Protein AF-A0A953AI70-F1 (afdb_monomer)

Solvent-accessible surface area (backbone atoms only — not comparable to full-atom values): 3728 Å² total; per-residue (Å²): 116,71,38,50,59,50,15,51,49,31,44,75,72,65,38,55,59,64,13,22,46,29,39,38,54,33,48,54,56,23,59,78,68,71,43,71,82,55,50,68,59,48,53,55,49,45,55,57,44,38,75,75,41,65,83,36,68,38,39,48,50,32,26,55,76,71,69,55,122

Foldseek 3Di:
DVLLVVLVVCVVVVNLLSSLQSLLVVLVVCVVVVHCPCLVSSVVSLVSSCVVCVPHPSSVSSCVSSVND

Radius of gyration: 10.54 Å; Cα contacts (8 Å, |Δi|>4): 87; chains: 1; bounding box: 25×16×29 Å

pLDDT: mean 89.64, std 7.38, range [54.78, 94.75]

Structure (mmCIF, N/CA/C/O backbone):
data_AF-A0A953AI70-F1
#
_entry.id   AF-A0A953AI70-F1
#
loop_
_atom_site.group_PDB
_atom_site.id
_atom_site.type_symbol
_atom_site.label_atom_id
_atom_site.label_alt_id
_atom_site.label_comp_id
_atom_site.label_asym_id
_atom_site.label_entity_id
_atom_site.label_seq_id
_atom_site.pdbx_PDB_ins_code
_atom_site.Cartn_x
_atom_site.Cartn_y
_atom_site.Cartn_z
_atom_site.occupancy
_atom_site.B_iso_or_equiv
_atom_site.auth_seq_id
_atom_site.auth_comp_id
_atom_site.auth_asym_id
_atom_site.auth_atom_id
_atom_site.pdbx_PDB_model_num
ATOM 1 N N . TYR A 1 1 ? -12.347 4.808 4.463 1.00 54.78 1 TYR A N 1
ATOM 2 C CA . TYR A 1 1 ? -12.718 4.086 3.225 1.00 54.78 1 TYR A CA 1
ATOM 3 C C . TYR A 1 1 ? -12.490 4.900 1.958 1.00 54.78 1 TYR A C 1
ATOM 5 O O . TYR A 1 1 ? -11.964 4.309 1.027 1.00 54.78 1 TYR A O 1
ATOM 13 N N . LEU A 1 2 ? -12.807 6.207 1.914 1.00 60.94 2 LEU A N 1
ATOM 14 C CA . LEU A 1 2 ? -12.571 7.063 0.730 1.00 60.94 2 LEU A CA 1
ATOM 15 C C . LEU A 1 2 ? -11.152 6.902 0.136 1.00 60.94 2 LEU A C 1
ATOM 17 O O . LEU A 1 2 ? -11.001 6.617 -1.048 1.00 60.94 2 LEU A O 1
ATOM 21 N N . ASN A 1 3 ? -10.135 6.942 1.001 1.00 77.94 3 ASN A N 1
ATOM 22 C CA . ASN A 1 3 ? -8.729 6.994 0.590 1.00 77.94 3 ASN A CA 1
ATOM 23 C C . ASN A 1 3 ? -8.227 5.731 -0.148 1.00 77.94 3 ASN A C 1
ATOM 25 O O . ASN A 1 3 ? -7.342 5.837 -0.989 1.00 77.94 3 ASN A O 1
ATOM 29 N N . VAL A 1 4 ? -8.776 4.531 0.115 1.00 85.62 4 VAL A N 1
ATOM 30 C CA . VAL A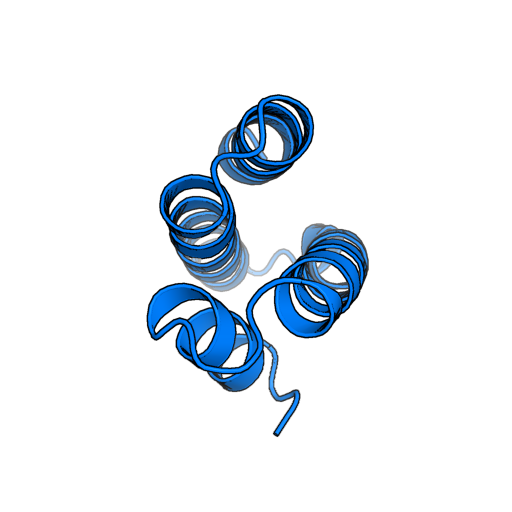 1 4 ? -8.332 3.287 -0.569 1.00 85.62 4 VAL A CA 1
ATOM 31 C C . VAL A 1 4 ? -8.816 3.263 -2.017 1.00 85.62 4 VAL A C 1
ATOM 33 O O . VAL A 1 4 ? -8.087 2.859 -2.922 1.00 85.62 4 VAL A O 1
ATOM 36 N N . THR A 1 5 ? -10.056 3.695 -2.247 1.00 88.94 5 THR A N 1
ATOM 37 C CA . THR A 1 5 ? -10.626 3.787 -3.593 1.00 88.94 5 THR A CA 1
ATOM 38 C C . THR A 1 5 ? -9.873 4.822 -4.421 1.00 88.94 5 THR A C 1
ATOM 40 O O . THR A 1 5 ? -9.516 4.540 -5.562 1.00 88.94 5 THR A O 1
ATOM 43 N N . GLU A 1 6 ? -9.560 5.978 -3.836 1.00 90.06 6 GLU A N 1
ATOM 44 C CA . GLU A 1 6 ? -8.753 7.015 -4.486 1.00 90.06 6 GLU A CA 1
ATOM 45 C C . GLU A 1 6 ? -7.335 6.517 -4.787 1.00 90.06 6 GLU A C 1
ATOM 47 O O . GLU A 1 6 ? -6.868 6.660 -5.915 1.00 90.06 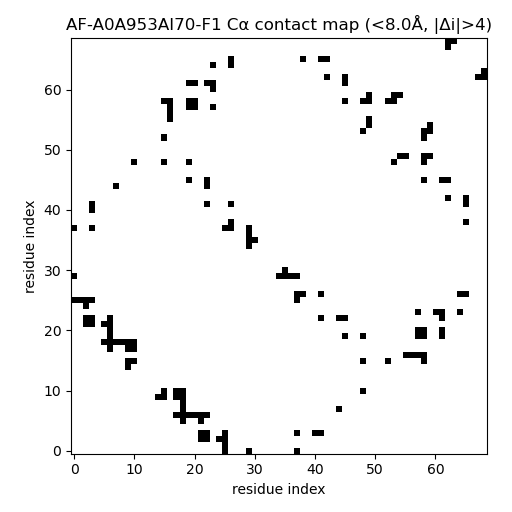6 GLU A O 1
ATOM 52 N N . ALA A 1 7 ? -6.688 5.824 -3.846 1.00 91.00 7 ALA A N 1
ATOM 53 C CA . ALA A 1 7 ? -5.371 5.232 -4.068 1.00 91.00 7 ALA A CA 1
ATOM 54 C C . ALA A 1 7 ? -5.360 4.271 -5.274 1.00 91.00 7 ALA A C 1
ATOM 56 O O . ALA A 1 7 ? -4.441 4.304 -6.096 1.00 91.00 7 ALA A O 1
ATOM 57 N N . LYS A 1 8 ? -6.407 3.452 -5.440 1.00 90.94 8 LYS A N 1
ATOM 58 C CA . LYS A 1 8 ? -6.553 2.565 -6.608 1.00 90.94 8 LYS A CA 1
ATOM 59 C C . LYS A 1 8 ? -6.828 3.328 -7.907 1.00 90.94 8 LYS A C 1
ATOM 61 O O . LYS A 1 8 ? -6.376 2.891 -8.963 1.00 90.94 8 LYS A O 1
ATOM 66 N N . LEU A 1 9 ? -7.547 4.450 -7.849 1.00 93.31 9 LEU A N 1
ATOM 67 C CA . LEU A 1 9 ? -7.791 5.304 -9.016 1.00 93.31 9 LEU A CA 1
ATOM 68 C C . LEU A 1 9 ? -6.495 5.945 -9.521 1.00 93.31 9 LEU A C 1
ATOM 70 O O . LEU A 1 9 ? -6.231 5.886 -10.719 1.00 93.31 9 LEU A O 1
ATOM 74 N N . PHE A 1 10 ? -5.664 6.488 -8.628 1.00 91.62 10 PHE A N 1
ATOM 75 C CA . PHE A 1 10 ? -4.360 7.042 -9.011 1.00 91.62 10 PHE A CA 1
ATOM 76 C C . PHE A 1 10 ? -3.425 5.970 -9.569 1.00 91.62 10 PHE A C 1
ATOM 78 O O . PHE A 1 10 ? -2.790 6.186 -10.601 1.00 91.62 10 PHE A O 1
ATOM 85 N N . TRP A 1 11 ? -3.441 4.766 -8.987 1.00 92.12 11 TRP A N 1
ATOM 86 C CA . TRP A 1 11 ? -2.728 3.625 -9.559 1.00 92.12 11 TRP A CA 1
ATOM 87 C C . TRP A 1 11 ? -3.176 3.321 -10.995 1.00 92.12 11 TRP A C 1
ATOM 89 O O . TRP A 1 11 ? -2.336 3.161 -11.881 1.00 92.12 11 TRP A O 1
ATOM 99 N N . ALA A 1 12 ? -4.488 3.289 -11.250 1.00 91.75 12 ALA A N 1
ATOM 100 C CA . ALA A 1 12 ? -5.036 3.054 -12.586 1.00 91.75 12 ALA A CA 1
ATOM 101 C 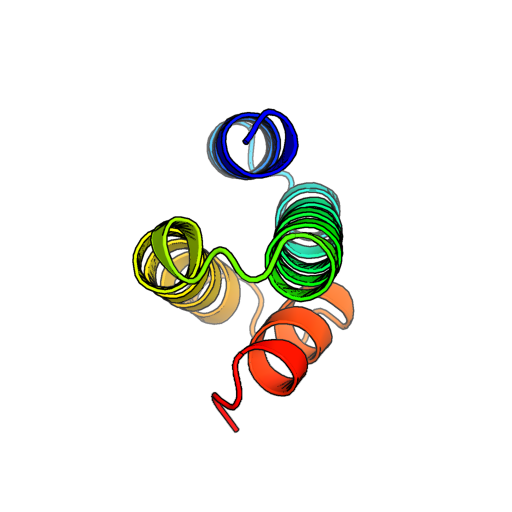C . ALA A 1 12 ? -4.670 4.165 -13.590 1.00 91.75 12 ALA A C 1
ATOM 103 O O . ALA A 1 12 ? -4.533 3.893 -14.780 1.00 91.75 12 ALA A O 1
ATOM 104 N N . GLN A 1 13 ? -4.469 5.396 -13.115 1.00 92.38 13 GLN A N 1
ATOM 105 C CA . GLN A 1 13 ? -3.974 6.527 -13.910 1.00 92.38 13 GLN A CA 1
ATOM 106 C C . GLN A 1 13 ? -2.447 6.503 -14.099 1.00 92.38 13 GLN A C 1
ATOM 108 O O . GLN A 1 13 ? -1.906 7.280 -14.881 1.00 92.38 13 GLN A O 1
ATOM 113 N N . GLY A 1 14 ? -1.750 5.585 -13.424 1.00 91.00 14 GLY A N 1
ATOM 114 C CA . GLY A 1 14 ? -0.306 5.407 -13.507 1.00 91.00 14 GLY A CA 1
ATOM 115 C C . GLY A 1 14 ? 0.499 6.254 -12.524 1.00 91.00 14 GLY A C 1
ATOM 116 O O . GLY A 1 14 ? 1.725 6.132 -12.536 1.00 91.00 14 GLY A O 1
ATOM 117 N N . ASP A 1 15 ? -0.167 7.037 -11.675 1.00 94.19 15 ASP A N 1
ATOM 118 C CA . ASP A 1 15 ? 0.446 7.883 -10.655 1.00 94.19 15 ASP A CA 1
ATOM 119 C C . ASP A 1 15 ? 0.765 7.057 -9.402 1.00 94.19 15 ASP A C 1
ATOM 121 O O . ASP A 1 15 ? -0.099 6.726 -8.583 1.00 94.19 15 ASP A O 1
A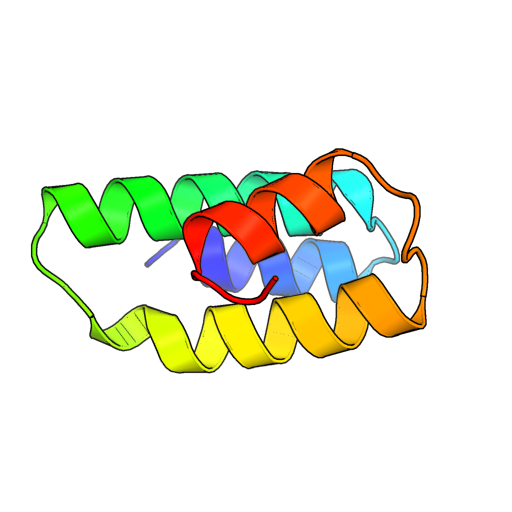TOM 125 N N . VAL A 1 16 ? 2.028 6.645 -9.317 1.00 92.69 16 VAL A N 1
ATOM 126 C CA . VAL A 1 16 ? 2.527 5.736 -8.283 1.00 92.69 16 VAL A CA 1
ATOM 127 C C . VAL A 1 16 ? 2.700 6.451 -6.950 1.00 92.69 16 VAL A C 1
ATOM 129 O O . VAL A 1 16 ? 2.268 5.924 -5.925 1.00 92.69 16 VAL A O 1
ATOM 132 N N . GLU A 1 17 ? 3.287 7.646 -6.965 1.00 92.31 17 GLU A N 1
ATOM 133 C CA . GLU A 1 17 ? 3.572 8.422 -5.759 1.00 92.31 17 GLU A CA 1
ATOM 134 C C . GLU A 1 17 ? 2.268 8.795 -5.046 1.00 92.31 17 GLU A C 1
ATOM 136 O O . GLU A 1 17 ? 2.099 8.504 -3.858 1.00 92.31 17 GLU A O 1
ATOM 141 N N . GLN A 1 18 ? 1.301 9.344 -5.790 1.00 93.06 18 GLN A N 1
ATOM 142 C CA . GLN A 1 18 ? 0.011 9.753 -5.240 1.00 93.06 18 GLN A CA 1
ATOM 143 C C . GLN A 1 18 ? -0.799 8.547 -4.742 1.00 93.06 18 GLN A C 1
ATOM 145 O O . GLN A 1 18 ? -1.426 8.605 -3.680 1.00 93.06 18 GLN A O 1
ATOM 150 N N . SER A 1 19 ? -0.761 7.426 -5.475 1.00 94.75 19 SER A N 1
ATOM 151 C CA . SER A 1 19 ? -1.408 6.178 -5.056 1.00 94.75 19 SER A CA 1
ATOM 152 C C . SER A 1 19 ? -0.833 5.655 -3.740 1.00 94.75 19 SER A C 1
ATOM 154 O O . SER A 1 19 ? -1.587 5.343 -2.814 1.00 94.75 19 SER A O 1
ATOM 156 N N . ALA A 1 20 ? 0.494 5.602 -3.624 1.00 93.31 20 ALA A N 1
ATOM 157 C CA . ALA A 1 20 ? 1.166 5.111 -2.430 1.00 93.31 20 ALA A CA 1
ATOM 158 C C . ALA A 1 20 ? 0.922 6.027 -1.221 1.00 93.31 20 ALA A C 1
ATOM 160 O O . ALA A 1 20 ? 0.597 5.543 -0.135 1.00 93.31 20 ALA A O 1
ATOM 161 N N . TRP A 1 21 ? 0.987 7.348 -1.420 1.00 93.94 21 TRP A N 1
ATOM 162 C CA . TRP A 1 21 ? 0.708 8.339 -0.380 1.00 93.94 21 TRP A CA 1
ATOM 163 C C . TRP A 1 21 ? -0.726 8.232 0.159 1.00 93.94 21 TRP A C 1
ATOM 165 O O . TRP A 1 21 ? -0.941 8.217 1.375 1.00 93.94 21 TRP A O 1
ATOM 175 N N . LEU A 1 22 ? -1.716 8.077 -0.726 1.00 94.12 22 LEU A N 1
ATOM 176 C CA . LEU A 1 22 ? -3.104 7.848 -0.318 1.00 94.12 22 LEU A CA 1
ATOM 177 C C . LEU A 1 22 ? -3.287 6.500 0.380 1.00 94.12 22 LEU A C 1
ATOM 179 O O . LEU A 1 22 ? -4.080 6.406 1.317 1.00 94.12 22 LEU A O 1
ATOM 183 N N . GLY A 1 23 ? -2.532 5.476 -0.024 1.00 93.19 23 GLY A N 1
ATOM 184 C CA . GLY A 1 23 ? -2.474 4.195 0.674 1.00 93.19 23 GLY A CA 1
ATOM 185 C C . GLY A 1 23 ? -2.018 4.345 2.128 1.00 93.19 23 GLY A C 1
ATOM 186 O O . GLY A 1 23 ? -2.663 3.804 3.026 1.00 93.19 23 GLY A O 1
ATOM 187 N N . VAL A 1 24 ? -0.972 5.143 2.377 1.00 92.88 24 VAL A N 1
ATOM 188 C CA . VAL A 1 24 ? -0.490 5.456 3.737 1.00 92.88 24 VAL A CA 1
ATOM 189 C C . VAL A 1 24 ? -1.580 6.168 4.534 1.00 92.88 24 VAL A C 1
ATOM 191 O O . VAL A 1 24 ? -1.931 5.740 5.630 1.00 92.88 24 VAL A O 1
ATOM 194 N N . LYS A 1 25 ? -2.197 7.207 3.959 1.00 92.12 25 LYS A N 1
ATOM 195 C CA . LYS A 1 25 ? -3.285 7.954 4.614 1.00 92.12 25 LYS A CA 1
ATOM 196 C C . LYS A 1 25 ? -4.504 7.086 4.908 1.00 92.12 25 LYS A C 1
ATOM 198 O O . LYS A 1 25 ? -5.193 7.288 5.906 1.00 92.12 25 LYS A O 1
ATOM 203 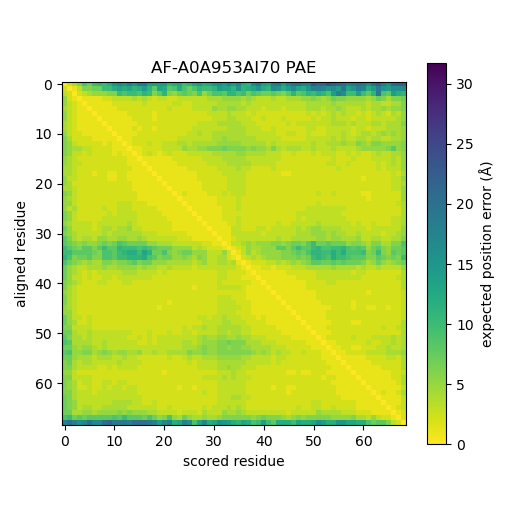N N . ALA A 1 26 ? -4.810 6.136 4.031 1.00 91.31 26 ALA A N 1
ATOM 204 C CA . ALA A 1 26 ? -5.884 5.179 4.241 1.00 91.31 26 ALA A CA 1
ATOM 205 C C . ALA A 1 26 ? -5.592 4.242 5.416 1.00 91.31 26 ALA A C 1
ATOM 207 O O . ALA A 1 26 ? -6.508 3.938 6.180 1.00 91.31 26 ALA A O 1
ATOM 208 N N . TRP A 1 27 ? -4.339 3.805 5.555 1.00 91.69 27 TRP A N 1
ATOM 209 C CA . TRP A 1 27 ? -3.899 2.970 6.664 1.00 91.69 27 TRP A CA 1
ATOM 210 C C . TRP A 1 27 ? -3.926 3.713 7.999 1.00 91.69 27 TRP A C 1
ATOM 212 O O . TRP A 1 27 ? -4.504 3.208 8.956 1.00 91.69 27 TRP A O 1
ATOM 222 N N . GLU A 1 28 ? -3.389 4.934 8.053 1.00 90.38 28 GLU A N 1
ATOM 223 C CA . GLU A 1 28 ? -3.419 5.787 9.251 1.00 90.38 28 GLU A CA 1
ATOM 224 C C . GLU A 1 28 ? -4.862 5.964 9.765 1.00 90.38 28 GLU A C 1
ATOM 226 O O . GLU A 1 28 ? -5.165 5.636 10.912 1.00 90.38 28 GLU A O 1
ATOM 231 N N . ALA A 1 29 ? -5.794 6.355 8.887 1.00 89.12 29 ALA A N 1
ATOM 232 C CA . ALA A 1 29 ? -7.207 6.521 9.246 1.00 89.12 29 ALA A CA 1
ATOM 233 C C . ALA A 1 29 ? -7.886 5.202 9.675 1.00 89.12 29 ALA A C 1
ATOM 235 O O . ALA A 1 29 ? -8.820 5.181 10.484 1.00 89.12 29 ALA A O 1
ATOM 236 N N . ALA A 1 30 ? -7.450 4.076 9.113 1.00 88.44 30 ALA A N 1
ATOM 237 C CA . ALA A 1 30 ? -7.946 2.762 9.491 1.00 88.44 30 ALA A CA 1
ATOM 238 C C . ALA A 1 30 ? -7.463 2.348 10.885 1.00 88.44 30 ALA A C 1
ATOM 240 O O . ALA A 1 30 ? -8.258 1.821 11.664 1.00 88.44 30 ALA A O 1
ATOM 241 N N . GLN A 1 31 ? -6.211 2.651 11.232 1.00 88.38 31 GLN A N 1
ATOM 242 C CA . GLN A 1 31 ? -5.680 2.432 12.576 1.00 88.38 31 GLN A CA 1
ATOM 243 C C . GLN A 1 31 ? -6.394 3.306 13.616 1.00 88.38 31 GLN A C 1
ATOM 245 O O . GLN A 1 31 ? -6.815 2.788 14.648 1.00 88.38 31 GLN A O 1
ATOM 250 N N . GLU A 1 32 ? -6.632 4.588 13.319 1.00 88.12 32 GLU A N 1
ATOM 251 C CA . GLU A 1 32 ? -7.366 5.507 14.210 1.00 88.12 32 GLU A CA 1
ATOM 252 C C . GLU A 1 32 ? -8.788 5.024 14.530 1.00 88.12 32 GLU A C 1
ATOM 254 O O . GLU A 1 32 ? -9.296 5.221 15.632 1.00 88.12 32 GLU A O 1
ATOM 259 N N . THR A 1 33 ? -9.435 4.361 13.570 1.00 84.50 33 THR A N 1
ATOM 260 C CA . THR A 1 33 ? -10.794 3.823 13.723 1.00 84.50 33 THR A CA 1
ATOM 261 C C . THR A 1 33 ? -10.827 2.368 14.202 1.00 84.50 33 THR A C 1
ATOM 263 O O . THR A 1 33 ? -11.910 1.798 14.347 1.00 84.50 33 THR A O 1
ATOM 266 N N . GLY A 1 34 ? -9.664 1.745 14.435 1.00 82.00 34 GLY A N 1
ATOM 267 C CA . GLY A 1 34 ? -9.545 0.332 14.807 1.00 82.00 34 GLY A CA 1
ATOM 268 C C . GLY A 1 34 ? -10.035 -0.638 13.722 1.00 82.00 34 GLY A C 1
ATOM 269 O O . GLY A 1 34 ? -10.457 -1.755 14.024 1.00 82.00 34 GLY A O 1
ATOM 270 N N . SER A 1 35 ? -10.043 -0.218 12.454 1.00 79.31 35 SER A N 1
ATOM 271 C CA . SER A 1 35 ? -10.614 -0.975 11.340 1.00 79.31 35 SER A CA 1
ATOM 272 C C . SER A 1 35 ? -9.540 -1.669 10.499 1.00 79.31 35 SER A C 1
ATOM 274 O O . SER A 1 35 ? -8.991 -1.089 9.573 1.00 79.31 35 SER A O 1
ATOM 276 N N . ALA A 1 36 ? -9.309 -2.964 10.721 1.00 79.06 36 ALA A N 1
ATOM 277 C CA . ALA A 1 36 ? -8.354 -3.751 9.921 1.00 79.06 36 ALA A CA 1
ATOM 278 C C . ALA A 1 36 ? -8.867 -4.148 8.516 1.00 79.06 36 ALA A C 1
ATOM 280 O O . ALA A 1 36 ? -8.170 -4.798 7.742 1.00 79.06 36 ALA A O 1
ATOM 281 N N . LYS A 1 37 ? -10.101 -3.775 8.156 1.00 84.75 37 LYS A N 1
ATOM 282 C CA . LYS A 1 37 ? -10.765 -4.241 6.924 1.00 84.75 37 LYS A CA 1
ATOM 283 C C . LYS A 1 37 ? -10.052 -3.817 5.638 1.00 84.75 37 LYS A C 1
ATOM 285 O O . LYS A 1 37 ? -10.184 -4.497 4.629 1.00 84.75 37 LYS A O 1
ATOM 290 N N . VAL A 1 38 ? -9.310 -2.712 5.677 1.00 87.31 38 VAL A N 1
ATOM 291 C CA . VAL A 1 38 ? -8.597 -2.173 4.509 1.00 87.31 38 VAL A CA 1
ATOM 292 C C . VAL A 1 38 ? -7.194 -2.752 4.331 1.00 87.31 38 VA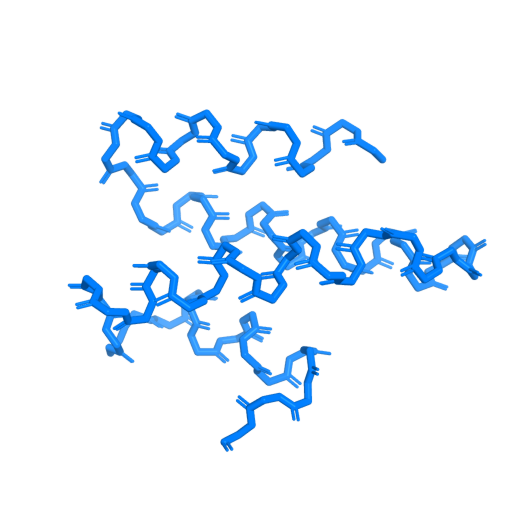L A C 1
ATOM 294 O O . VAL A 1 38 ? -6.612 -2.587 3.263 1.00 87.31 38 VAL A O 1
ATOM 297 N N . GLU A 1 39 ? -6.656 -3.442 5.343 1.00 90.44 39 GLU A N 1
ATOM 298 C CA . GLU A 1 39 ? -5.313 -4.030 5.310 1.00 90.44 39 GLU A CA 1
ATOM 299 C C . GLU A 1 39 ? -5.076 -4.895 4.059 1.00 90.44 39 GLU A C 1
ATOM 301 O O . GLU A 1 39 ? -4.140 -4.593 3.318 1.00 90.44 39 GLU A O 1
ATOM 306 N N . PRO A 1 40 ? -5.903 -5.917 3.743 1.00 91.56 40 PRO A N 1
ATOM 307 C CA . PRO A 1 40 ? -5.639 -6.784 2.593 1.00 91.56 40 PRO A CA 1
ATOM 308 C C . PRO A 1 40 ? -5.655 -6.022 1.263 1.00 91.56 40 PRO A C 1
ATOM 310 O O . PRO A 1 40 ? -4.872 -6.327 0.364 1.00 91.56 40 PRO A O 1
ATOM 313 N N . GLU A 1 41 ? -6.506 -5.002 1.141 1.00 92.00 41 GLU A N 1
ATOM 314 C CA . GLU A 1 41 ? -6.567 -4.165 -0.057 1.00 92.00 41 GLU A CA 1
ATOM 315 C C . GLU A 1 41 ? -5.313 -3.303 -0.214 1.00 92.00 41 GLU A C 1
ATOM 317 O O . GLU A 1 41 ? -4.788 -3.174 -1.321 1.00 92.00 41 GLU A O 1
ATOM 322 N N . LEU A 1 42 ? -4.811 -2.747 0.890 1.00 92.88 42 LEU A N 1
ATOM 323 C CA . LEU A 1 42 ? -3.589 -1.950 0.905 1.00 92.88 42 LEU A CA 1
ATOM 324 C C . LEU A 1 42 ? -2.341 -2.806 0.690 1.00 92.88 42 LEU A C 1
ATOM 326 O O . LEU A 1 42 ? -1.439 -2.371 -0.021 1.00 92.88 42 LEU A O 1
ATOM 330 N N . ARG A 1 43 ? -2.305 -4.046 1.196 1.00 94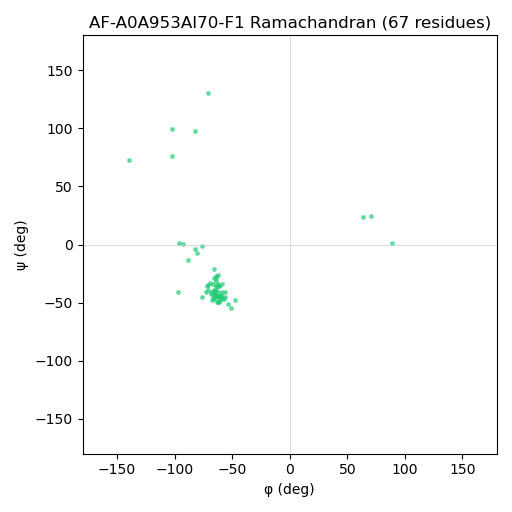.44 43 ARG A N 1
ATOM 331 C CA . ARG A 1 43 ? -1.220 -4.994 0.891 1.00 94.44 43 ARG A CA 1
ATOM 332 C C . ARG A 1 43 ? -1.166 -5.339 -0.595 1.00 94.44 43 ARG A C 1
ATOM 334 O O . ARG A 1 43 ? -0.085 -5.344 -1.180 1.00 94.44 43 ARG A O 1
ATOM 341 N N . ALA A 1 44 ? -2.31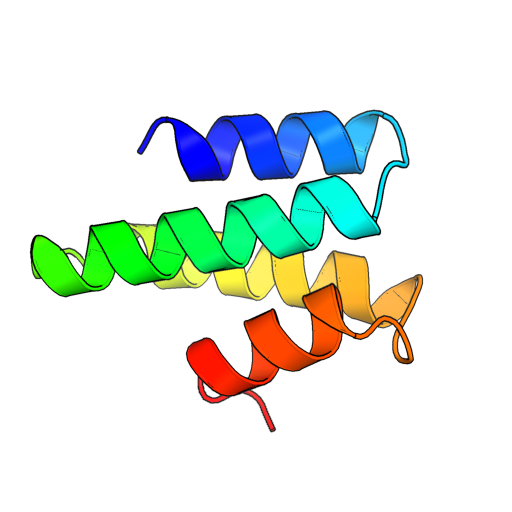7 -5.595 -1.218 1.00 94.31 44 ALA A N 1
ATOM 342 C CA . ALA A 1 44 ? -2.389 -5.866 -2.655 1.00 94.31 44 ALA A CA 1
ATOM 343 C C . ALA A 1 44 ? -1.973 -4.645 -3.496 1.00 94.31 44 ALA A C 1
ATOM 345 O O . ALA A 1 44 ? -1.257 -4.784 -4.494 1.00 94.31 44 ALA A O 1
ATOM 346 N N . LEU A 1 45 ? -2.383 -3.445 -3.071 1.00 93.50 45 LEU A N 1
ATOM 347 C CA . LEU A 1 45 ? -1.957 -2.193 -3.690 1.00 93.50 45 LEU A CA 1
ATOM 348 C C . LEU A 1 45 ? -0.438 -2.005 -3.559 1.00 93.50 45 LEU A C 1
ATOM 350 O O . LEU A 1 45 ? 0.227 -1.788 -4.567 1.00 93.50 45 LEU A O 1
ATOM 354 N N . HIS A 1 46 ? 0.123 -2.172 -2.358 1.00 94.75 46 HIS A N 1
ATOM 355 C CA . HIS A 1 46 ? 1.564 -2.093 -2.119 1.00 94.75 46 HIS A CA 1
ATOM 356 C C . HIS A 1 46 ? 2.347 -3.075 -2.998 1.00 94.75 46 HIS A C 1
ATOM 358 O O . HIS A 1 46 ? 3.322 -2.672 -3.620 1.00 94.75 46 HIS A O 1
ATOM 364 N N . ALA A 1 47 ? 1.906 -4.331 -3.122 1.00 94.75 47 ALA A N 1
ATOM 365 C CA . ALA A 1 47 ? 2.567 -5.306 -3.992 1.00 94.75 47 ALA A CA 1
ATOM 366 C C . ALA A 1 47 ? 2.610 -4.842 -5.460 1.00 94.75 47 ALA A C 1
ATOM 368 O O . ALA A 1 47 ? 3.635 -4.978 -6.128 1.00 94.75 47 ALA A O 1
ATOM 369 N N . SER A 1 48 ? 1.519 -4.243 -5.946 1.00 94.62 48 SER A N 1
ATOM 370 C CA . SER A 1 48 ? 1.437 -3.704 -7.310 1.00 94.62 48 SER A CA 1
ATOM 371 C C . SER A 1 48 ? 2.349 -2.486 -7.501 1.00 94.62 48 SER A C 1
ATOM 373 O O . SER A 1 48 ? 3.050 -2.383 -8.508 1.00 94.62 48 SER A O 1
ATOM 375 N N . LEU A 1 49 ? 2.373 -1.583 -6.518 1.00 93.12 49 LEU A N 1
ATOM 376 C CA . LEU A 1 49 ? 3.213 -0.386 -6.528 1.00 93.12 49 LEU A CA 1
ATOM 377 C C . LEU A 1 49 ? 4.703 -0.742 -6.435 1.00 93.12 49 LEU A C 1
ATOM 379 O O . LEU A 1 49 ? 5.498 -0.242 -7.224 1.00 93.12 49 LEU A O 1
ATOM 383 N N . SER A 1 50 ? 5.068 -1.651 -5.530 1.00 94.25 50 SER A N 1
ATOM 384 C CA . SER A 1 50 ? 6.440 -2.121 -5.313 1.00 94.25 50 SER A CA 1
ATOM 385 C C . SER A 1 50 ? 7.001 -2.840 -6.542 1.00 94.25 50 SER A C 1
ATOM 387 O O . SER A 1 50 ? 8.156 -2.635 -6.900 1.00 94.25 50 SER A O 1
ATOM 389 N N . ALA A 1 51 ? 6.171 -3.586 -7.279 1.00 93.94 51 ALA A N 1
ATOM 390 C CA . ALA A 1 51 ? 6.585 -4.183 -8.548 1.00 93.94 51 ALA A CA 1
ATOM 391 C C . ALA A 1 51 ? 6.935 -3.139 -9.630 1.00 93.94 51 ALA A C 1
ATOM 393 O O . ALA A 1 51 ? 7.734 -3.429 -10.520 1.00 93.94 51 ALA A O 1
ATOM 394 N N . LYS A 1 52 ? 6.344 -1.936 -9.575 1.00 92.75 52 LYS A N 1
ATOM 395 C CA . LYS A 1 52 ? 6.547 -0.876 -10.577 1.00 92.75 52 LYS A CA 1
ATOM 396 C C . LYS A 1 52 ? 7.597 0.157 -10.160 1.00 92.75 52 LYS A C 1
ATOM 398 O O . LYS A 1 52 ? 8.380 0.581 -11.004 1.00 92.75 52 LYS A O 1
ATOM 403 N N . ALA A 1 53 ? 7.611 0.568 -8.894 1.00 92.00 53 ALA A N 1
ATOM 404 C CA . ALA A 1 53 ? 8.543 1.552 -8.347 1.00 92.00 53 ALA A CA 1
ATOM 405 C C . ALA A 1 53 ? 9.012 1.143 -6.934 1.00 92.00 53 ALA A C 1
ATOM 407 O O . ALA A 1 53 ? 8.619 1.749 -5.937 1.00 92.00 53 ALA A O 1
ATOM 408 N N . PRO A 1 54 ? 9.872 0.116 -6.819 1.00 89.69 54 PRO A N 1
ATOM 409 C CA . PRO A 1 54 ? 10.316 -0.408 -5.521 1.00 89.69 54 PRO A CA 1
ATOM 410 C C . PRO A 1 54 ? 11.167 0.588 -4.713 1.00 89.69 54 PRO A C 1
ATOM 412 O O . PRO A 1 54 ? 11.307 0.464 -3.497 1.00 89.69 54 PRO A O 1
ATOM 415 N N . THR A 1 55 ? 11.763 1.576 -5.383 1.00 91.62 55 THR A N 1
ATOM 416 C CA . THR A 1 55 ? 12.603 2.612 -4.764 1.00 91.62 55 THR A CA 1
ATOM 417 C C . THR A 1 55 ? 11.843 3.900 -4.453 1.00 91.62 55 THR A C 1
ATOM 419 O O . THR A 1 55 ? 12.456 4.864 -4.005 1.00 91.62 55 THR A O 1
ATOM 422 N N . ASP A 1 56 ? 10.537 3.951 -4.730 1.00 93.50 56 ASP A N 1
ATOM 423 C CA . ASP A 1 56 ? 9.713 5.120 -4.433 1.00 93.50 56 ASP A CA 1
ATOM 424 C C . ASP A 1 56 ? 9.509 5.261 -2.917 1.00 93.50 56 ASP A C 1
ATOM 426 O O . ASP A 1 56 ? 9.157 4.303 -2.222 1.00 93.50 56 ASP A O 1
ATOM 430 N N . ALA A 1 57 ? 9.748 6.464 -2.392 1.00 92.50 57 ALA A N 1
ATOM 431 C CA . ALA A 1 57 ? 9.722 6.719 -0.954 1.00 92.50 57 ALA A CA 1
ATOM 432 C C . ALA A 1 57 ? 8.325 6.513 -0.345 1.00 92.50 57 ALA A C 1
ATOM 434 O O . ALA A 1 57 ? 8.205 6.015 0.777 1.00 92.50 57 ALA A O 1
ATOM 435 N N . SER A 1 58 ? 7.267 6.860 -1.082 1.00 90.88 58 SER A N 1
ATOM 436 C CA . SER A 1 58 ? 5.884 6.686 -0.635 1.00 90.88 58 SER A CA 1
ATOM 437 C C . SER A 1 58 ? 5.490 5.210 -0.644 1.00 90.88 58 SER A C 1
ATOM 439 O O . SER A 1 58 ? 4.794 4.754 0.265 1.00 90.88 58 SER A O 1
ATOM 441 N N . VAL A 1 59 ? 5.987 4.435 -1.614 1.00 93.19 59 VAL A N 1
ATOM 442 C CA . VAL A 1 59 ? 5.790 2.975 -1.674 1.00 93.19 59 VAL A CA 1
ATOM 443 C C . VAL A 1 59 ? 6.489 2.273 -0.511 1.00 93.19 59 VAL A C 1
ATOM 445 O O . VAL A 1 59 ? 5.861 1.469 0.176 1.00 93.19 59 VAL A O 1
ATOM 448 N N . GLN A 1 60 ? 7.749 2.615 -0.233 1.00 94.31 60 GLN A N 1
ATOM 449 C CA . GLN A 1 60 ? 8.488 2.053 0.905 1.00 94.31 60 GLN A CA 1
ATOM 450 C C . GLN A 1 60 ? 7.833 2.401 2.241 1.00 94.31 60 GLN A C 1
ATOM 452 O O . GLN A 1 60 ? 7.720 1.548 3.121 1.00 94.31 60 GLN A O 1
ATOM 457 N N . ARG A 1 61 ? 7.348 3.640 2.384 1.00 93.69 61 ARG A N 1
ATOM 458 C CA . ARG A 1 61 ? 6.606 4.061 3.573 1.00 93.69 61 ARG A CA 1
ATOM 459 C C . ARG A 1 61 ? 5.328 3.248 3.760 1.00 93.69 61 ARG A C 1
ATOM 461 O O . ARG A 1 61 ? 5.066 2.806 4.871 1.00 93.69 61 ARG A O 1
ATOM 468 N N . LEU A 1 62 ? 4.566 3.010 2.691 1.00 92.75 62 LEU A N 1
ATOM 469 C CA . LEU A 1 62 ? 3.382 2.150 2.743 1.00 92.75 62 LEU A CA 1
ATOM 470 C C . LEU A 1 62 ? 3.730 0.722 3.189 1.00 92.75 62 LEU A C 1
ATOM 472 O O . LEU A 1 62 ? 3.024 0.162 4.023 1.00 92.75 62 LEU A O 1
ATOM 476 N N . GLY A 1 63 ? 4.819 0.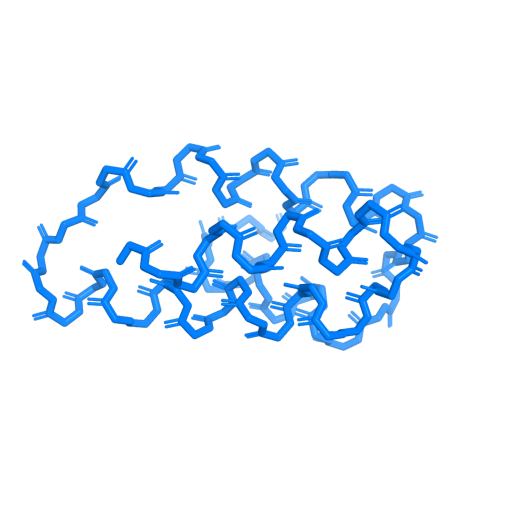146 2.673 1.00 93.38 63 GLY A N 1
ATOM 477 C CA . GLY A 1 63 ? 5.305 -1.168 3.102 1.00 93.38 63 GLY A CA 1
ATOM 478 C C . GLY A 1 63 ? 5.635 -1.212 4.596 1.00 93.38 63 GLY A C 1
ATOM 479 O O . GLY A 1 63 ? 5.156 -2.098 5.304 1.00 93.38 63 GLY A O 1
ATOM 480 N N . LEU A 1 64 ? 6.363 -0.207 5.093 1.00 93.81 64 LEU A N 1
ATOM 481 C CA . LEU A 1 64 ? 6.746 -0.093 6.503 1.00 93.81 64 LEU A CA 1
ATOM 482 C C . LEU A 1 64 ? 5.531 0.029 7.433 1.00 93.81 64 LEU A C 1
ATOM 484 O O . LEU A 1 64 ? 5.447 -0.680 8.433 1.00 93.81 64 LEU A O 1
ATOM 488 N N . GLU A 1 65 ? 4.566 0.873 7.074 1.00 91.38 65 GLU A N 1
ATOM 489 C CA . GLU A 1 65 ? 3.314 1.059 7.817 1.00 91.38 65 GLU A CA 1
ATOM 490 C C . GLU A 1 65 ? 2.473 -0.229 7.882 1.00 91.38 65 GLU A C 1
ATOM 492 O O . GLU A 1 65 ? 1.852 -0.525 8.903 1.00 91.38 65 GLU A O 1
ATOM 497 N N . LEU A 1 66 ? 2.492 -1.034 6.814 1.00 89.94 66 LEU A N 1
ATOM 498 C CA . LEU A 1 66 ? 1.798 -2.325 6.739 1.00 89.94 66 LEU A CA 1
ATOM 499 C C . LEU A 1 66 ? 2.579 -3.489 7.381 1.00 89.94 66 LEU A C 1
ATOM 501 O O . LEU A 1 66 ? 2.067 -4.615 7.404 1.00 89.94 66 LEU A O 1
ATOM 505 N N . GLY A 1 67 ? 3.804 -3.249 7.865 1.00 91.50 67 GLY A N 1
ATOM 506 C CA . GLY A 1 67 ? 4.691 -4.276 8.422 1.00 91.50 67 GLY A CA 1
ATOM 507 C C . GLY A 1 67 ? 5.269 -5.243 7.379 1.00 91.50 67 GLY A C 1
ATOM 508 O O . GLY A 1 67 ? 5.601 -6.379 7.712 1.00 91.50 67 GLY A O 1
ATOM 509 N N . ILE A 1 68 ? 5.352 -4.817 6.117 1.00 86.62 68 ILE A N 1
ATOM 510 C CA . ILE A 1 68 ? 5.901 -5.566 4.981 1.00 86.62 68 ILE A CA 1
ATOM 511 C C . ILE A 1 68 ? 7.303 -5.004 4.707 1.00 86.62 68 ILE A C 1
ATOM 513 O O . ILE A 1 68 ? 7.476 -4.177 3.814 1.00 86.62 68 ILE A O 1
ATOM 517 N N . CYS A 1 69 ? 8.279 -5.376 5.535 1.00 63.94 69 CYS A N 1
ATOM 518 C CA . CYS A 1 69 ? 9.694 -5.080 5.289 1.00 63.94 69 CYS A CA 1
ATOM 519 C C . CYS A 1 69 ? 10.305 -6.122 4.348 1.00 63.94 69 CYS A C 1
ATOM 521 O O . CYS A 1 69 ? 10.058 -7.328 4.583 1.00 63.94 69 CYS A O 1
#

Mean predicted aligned error: 3.4 Å

Sequence (69 aa):
YLNVTEAKLFWAQGDVEQSAWLGVKAWEAAQETGSAKVEPELRALHASLSAKAPTDASVQRLGLELGIC

Nearest PDB structures (foldseek):
  8gac-assembly1_A  TM=8.408E-01  e=1.182E+00  synthetic construct
  9dze-assembly1_h  TM=7.250E-01  e=5.897E+00  synthetic construct
  5cwn-assembly1_A  TM=5.275E-01  e=2.715E+00  synthetic construct
  4yvo-assembly1_A  TM=4.993E-01  e=3.786E+00  Arabidopsis thaliana

Secondary structure (DSSP, 8-state):
-HHHHHHHHHHHHT-HHHHHHHHHHHHHHHHHTT-GGGHHHHHHHHHHHHHH-TT-HHHHHHHHHTT--